Protein AF-A0A6V7I293-F1 (afdb_monomer_lite)

pLDDT: mean 83.08, std 18.39, range [43.62, 98.44]

Secondary structure (DSSP, 8-state):
-PPPPP----------PPPHHHHHHHTTS-TTEEEEE-TTPPTT-SEEEEEEEE--TTS-----EEEEEETTTTSSPPEEEE---TT--HHHHHHHHHHHHHHTTS-SS--HHHHHHHHHHHHHHHHS-----------------

Organism: NCBI:txid1563983

Foldseek 3Di:
DDDDDDPDPPPPQPPPDDDPVQVVVQVPADPQKDKDFDPPDDRPDQWTKIWIAGNDPVFDGDHTWIWTHGNPPQVAEIDIDDPPDPPCDPLNVQLVVQLVVVVVVDPRGDYPRVSVVSSVVSRVVSPDDPPPPDPPPPPPDDDDD

Radius of gyration: 23.58 Å; chains: 1; bounding box: 32×40×114 Å

InterPro domains:
  IPR048386 ARC105/Med15 mediator subunit, C-terminal domain [PF21539] (18-125)

Structure (mmCIF, N/CA/C/O backbone):
data_AF-A0A6V7I293-F1
#
_entry.id   AF-A0A6V7I293-F1
#
loop_
_atom_site.group_PDB
_atom_site.id
_atom_site.type_symbol
_atom_site.label_atom_id
_atom_site.label_alt_id
_atom_site.label_comp_id
_atom_site.label_asym_id
_atom_site.label_entity_id
_atom_site.label_seq_id
_atom_site.pdbx_PDB_ins_code
_atom_site.Cartn_x
_atom_site.Cartn_y
_atom_site.Cartn_z
_atom_site.occupancy
_atom_site.B_iso_or_equiv
_atom_site.auth_seq_id
_atom_site.auth_comp_id
_atom_site.auth_asym_id
_atom_site.auth_atom_id
_atom_site.pdbx_PDB_model_num
ATOM 1 N N . GLY A 1 1 ? 18.565 -19.089 56.607 1.00 49.72 1 GLY A N 1
ATOM 2 C CA . GLY A 1 1 ? 17.472 -19.266 55.631 1.00 49.72 1 GLY A CA 1
ATOM 3 C C . GLY A 1 1 ? 17.523 -18.128 54.637 1.00 49.72 1 GLY A C 1
ATOM 4 O O . GLY A 1 1 ? 17.709 -16.999 55.066 1.00 49.72 1 GLY A O 1
ATOM 5 N N . MET A 1 2 ? 17.447 -18.419 53.338 1.00 44.50 2 MET A N 1
ATOM 6 C CA . MET A 1 2 ? 17.427 -17.399 52.279 1.00 44.50 2 MET A CA 1
ATOM 7 C C . MET A 1 2 ? 16.035 -16.745 52.188 1.00 44.50 2 MET A C 1
ATOM 9 O O . MET A 1 2 ? 15.042 -17.445 52.401 1.00 44.50 2 MET A O 1
ATOM 13 N N . PRO A 1 3 ? 15.935 -15.435 51.893 1.00 58.59 3 PRO A N 1
ATOM 14 C CA . PRO A 1 3 ? 14.650 -14.751 51.794 1.00 58.59 3 PRO A CA 1
ATOM 15 C C . PRO A 1 3 ? 13.876 -15.189 50.534 1.00 58.59 3 PRO A C 1
ATOM 17 O O . PRO A 1 3 ? 14.492 -15.570 49.535 1.00 58.59 3 PRO A O 1
ATOM 20 N N . PRO A 1 4 ? 12.531 -15.144 50.561 1.00 59.66 4 PRO A N 1
ATOM 21 C CA . PRO A 1 4 ? 11.705 -15.584 49.445 1.00 59.66 4 PRO A CA 1
ATOM 22 C C . PRO A 1 4 ? 11.819 -14.617 48.254 1.00 59.66 4 PRO A C 1
ATOM 24 O O . PRO A 1 4 ? 11.949 -13.405 48.449 1.00 59.66 4 PRO A O 1
ATOM 27 N N . PRO A 1 5 ? 11.750 -15.122 47.009 1.00 54.12 5 PRO A N 1
ATOM 28 C CA . PRO A 1 5 ? 11.872 -14.293 45.819 1.00 54.12 5 PRO A CA 1
ATOM 29 C C . PRO A 1 5 ? 10.683 -13.334 45.691 1.00 54.12 5 PRO A C 1
ATOM 31 O O . PRO A 1 5 ? 9.516 -13.727 45.763 1.00 54.12 5 PRO A O 1
ATOM 34 N N . LEU A 1 6 ? 11.002 -12.057 45.477 1.00 59.75 6 LEU A N 1
ATOM 35 C CA . LEU A 1 6 ? 10.044 -10.991 45.209 1.00 59.75 6 LEU A CA 1
ATOM 36 C C . LEU A 1 6 ? 9.196 -11.356 43.983 1.00 59.75 6 LEU A C 1
ATOM 38 O O . LEU A 1 6 ? 9.714 -11.519 42.876 1.00 59.75 6 LEU A O 1
ATOM 42 N N . LYS A 1 7 ? 7.878 -11.466 44.183 1.00 55.31 7 LYS A N 1
ATOM 43 C CA . LYS A 1 7 ? 6.899 -11.608 43.103 1.00 55.31 7 LYS A CA 1
ATOM 44 C C . LYS A 1 7 ? 6.995 -10.371 42.210 1.00 55.31 7 LYS A C 1
ATOM 46 O O . LYS A 1 7 ? 6.466 -9.314 42.550 1.00 55.31 7 LYS A O 1
ATOM 51 N N . LYS A 1 8 ? 7.677 -10.499 41.070 1.00 55.69 8 LYS A N 1
ATOM 52 C CA . LYS A 1 8 ? 7.624 -9.508 39.993 1.00 55.69 8 LYS A CA 1
ATOM 53 C C . LYS A 1 8 ? 6.158 -9.396 39.571 1.00 55.69 8 LYS A C 1
ATOM 55 O O . LYS A 1 8 ? 5.599 -10.357 39.045 1.00 55.69 8 LYS A O 1
ATOM 60 N N . ARG A 1 9 ? 5.517 -8.258 39.862 1.00 50.97 9 ARG A N 1
ATOM 61 C CA . ARG A 1 9 ? 4.219 -7.906 39.274 1.00 50.97 9 ARG A CA 1
ATOM 62 C C . ARG A 1 9 ? 4.383 -8.024 37.760 1.00 50.97 9 ARG A C 1
ATOM 64 O O . ARG A 1 9 ? 5.241 -7.346 37.199 1.00 50.97 9 ARG A O 1
ATOM 71 N N . ARG A 1 10 ? 3.604 -8.905 37.125 1.00 48.09 10 ARG A N 1
ATOM 72 C CA . ARG A 1 10 ? 3.392 -8.857 35.676 1.00 48.09 10 ARG A CA 1
ATOM 73 C C . ARG A 1 10 ? 2.810 -7.477 35.393 1.00 48.09 10 ARG A C 1
ATOM 75 O O . ARG A 1 10 ? 1.678 -7.203 35.767 1.00 48.09 10 ARG A O 1
ATOM 82 N N . ILE A 1 11 ? 3.633 -6.602 34.835 1.00 47.66 11 ILE A N 1
ATOM 83 C CA . ILE A 1 11 ? 3.153 -5.446 34.097 1.00 47.66 11 ILE A CA 1
ATOM 84 C C . ILE A 1 11 ? 2.443 -6.059 32.894 1.00 47.66 11 ILE A C 1
ATOM 86 O O . ILE A 1 11 ? 3.084 -6.747 32.102 1.00 47.66 11 ILE A O 1
ATOM 90 N N . GLU A 1 12 ? 1.116 -5.938 32.842 1.00 47.16 12 GLU A N 1
ATOM 91 C CA . GLU A 1 12 ? 0.375 -6.143 31.600 1.00 47.16 12 GLU A CA 1
ATOM 92 C C . GLU A 1 12 ? 0.970 -5.164 30.590 1.00 47.16 12 GLU A C 1
ATOM 94 O O . GLU A 1 12 ? 0.795 -3.950 30.707 1.00 47.16 12 GLU A O 1
ATOM 99 N N . GLU A 1 13 ? 1.764 -5.685 29.654 1.00 50.44 13 GLU A N 1
ATOM 100 C CA . GLU A 1 13 ? 2.043 -4.964 28.422 1.00 50.44 13 GLU A CA 1
ATOM 101 C C . GLU A 1 13 ? 0.680 -4.641 27.810 1.00 50.44 13 GLU A C 1
ATOM 103 O O . GLU A 1 13 ? -0.112 -5.570 27.627 1.00 50.44 13 GLU A O 1
ATOM 108 N N . PRO A 1 14 ? 0.365 -3.363 27.529 1.00 45.44 14 PRO A N 1
ATOM 109 C CA . PRO A 1 14 ? -0.817 -3.050 26.756 1.00 45.44 14 PRO A CA 1
ATOM 110 C C . PRO A 1 14 ? -0.635 -3.751 25.417 1.00 45.44 14 PRO A C 1
ATOM 112 O O . PRO A 1 14 ? 0.213 -3.370 24.608 1.00 45.44 14 PRO A O 1
ATOM 115 N N . THR A 1 15 ? -1.381 -4.832 25.217 1.00 51.19 15 THR A N 1
ATOM 116 C CA . THR A 1 15 ? -1.528 -5.455 23.917 1.00 51.19 15 THR A CA 1
ATOM 117 C C . THR A 1 15 ? -2.035 -4.349 23.008 1.00 51.19 15 THR A C 1
ATOM 119 O O . THR A 1 15 ? -3.116 -3.806 23.220 1.00 51.19 15 THR A O 1
ATOM 122 N N . SER A 1 16 ? -1.208 -3.921 22.056 1.00 56.56 16 SER A N 1
ATOM 123 C CA . SER A 1 16 ? -1.625 -3.002 21.000 1.00 56.56 16 SER A CA 1
ATOM 124 C C . SER A 1 16 ? -2.667 -3.726 20.146 1.00 56.56 16 SER A C 1
ATOM 126 O O . SER A 1 16 ? -2.338 -4.296 19.107 1.00 56.56 16 SER A O 1
ATOM 128 N N . GLU A 1 17 ? -3.901 -3.804 20.639 1.00 71.94 17 GLU A N 1
ATOM 129 C CA . GLU A 1 17 ? -4.997 -4.490 19.973 1.00 71.94 17 GLU A CA 1
ATOM 130 C C . GLU A 1 17 ? -5.324 -3.752 18.676 1.00 71.94 17 GLU A C 1
ATOM 132 O O . GLU A 1 17 ? -5.483 -2.529 18.637 1.00 71.94 17 GLU A O 1
ATOM 137 N N . ILE A 1 18 ? -5.358 -4.510 17.583 1.00 83.62 18 ILE A N 1
ATOM 138 C CA . ILE A 1 18 ? -5.706 -3.995 16.262 1.00 83.62 18 ILE A CA 1
ATOM 139 C C . ILE A 1 18 ? -7.212 -3.674 16.275 1.00 83.62 18 ILE A C 1
ATOM 141 O O . ILE A 1 18 ? -7.991 -4.563 16.605 1.00 83.62 18 ILE A O 1
ATOM 145 N N . PRO A 1 19 ? -7.652 -2.460 15.885 1.00 87.56 19 PRO A N 1
ATOM 146 C CA . PRO A 1 19 ? -9.071 -2.119 15.822 1.00 87.56 19 PRO A CA 1
ATOM 147 C C . PRO A 1 19 ? -9.862 -3.053 14.896 1.00 87.56 19 PRO A C 1
ATOM 149 O O . PRO A 1 19 ? -9.398 -3.350 13.793 1.00 87.56 19 PRO A O 1
ATOM 152 N N . ASP A 1 20 ? -11.093 -3.414 15.277 1.00 92.25 20 ASP A N 1
ATOM 153 C CA . ASP A 1 20 ? -11.961 -4.347 14.530 1.00 92.25 20 ASP A CA 1
ATOM 154 C C . ASP A 1 20 ? -12.113 -3.989 13.046 1.00 92.25 20 ASP A C 1
ATOM 156 O O . ASP A 1 20 ? -12.098 -4.855 12.171 1.00 92.25 20 ASP A O 1
ATOM 160 N N . VAL A 1 21 ? -12.235 -2.692 12.742 1.00 94.94 21 VAL A N 1
ATOM 161 C CA . VAL A 1 21 ? -12.348 -2.199 11.361 1.00 94.94 21 VAL A CA 1
ATOM 162 C C . VAL A 1 21 ? -11.099 -2.560 10.556 1.00 94.94 21 VAL A C 1
ATOM 164 O O . VAL A 1 21 ? -11.210 -3.080 9.447 1.00 94.94 21 VAL A O 1
ATOM 167 N N . LEU A 1 22 ? -9.913 -2.322 11.123 1.00 95.19 22 LEU A N 1
ATOM 168 C CA . LEU A 1 22 ? -8.640 -2.631 10.478 1.00 95.19 22 LEU A CA 1
ATOM 169 C C . LEU A 1 22 ? -8.444 -4.146 10.356 1.00 95.19 22 LEU A C 1
ATOM 171 O O . LEU A 1 22 ? -8.045 -4.628 9.297 1.00 95.19 22 LEU A O 1
ATOM 175 N N . GLN A 1 23 ? -8.785 -4.904 11.397 1.00 94.69 23 GLN A N 1
ATOM 176 C CA . GLN A 1 23 ? -8.739 -6.363 11.359 1.00 94.69 23 GLN A CA 1
ATOM 177 C C . GLN A 1 23 ? -9.653 -6.923 10.259 1.00 94.69 23 GLN A C 1
ATOM 179 O O . GLN A 1 23 ? -9.230 -7.778 9.481 1.00 94.69 23 GLN A O 1
ATOM 184 N N . GLY A 1 24 ? -10.880 -6.408 10.145 1.00 96.31 24 GLY A N 1
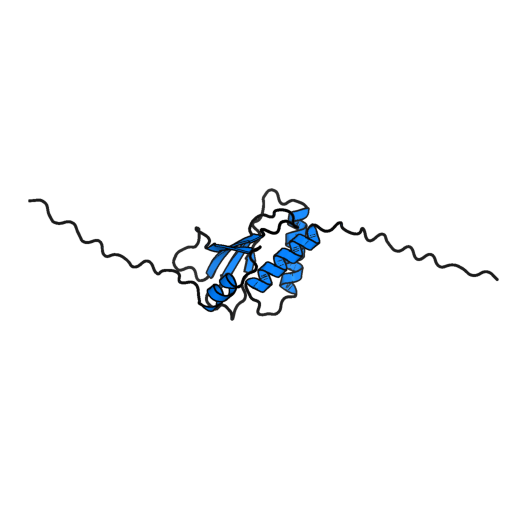ATOM 185 C CA . GLY A 1 24 ? -11.835 -6.808 9.116 1.00 96.31 24 GLY A CA 1
ATOM 186 C C . GLY A 1 24 ? -11.411 -6.410 7.702 1.00 96.31 24 GLY A C 1
ATOM 187 O O . GLY A 1 24 ? -11.748 -7.104 6.745 1.00 96.31 24 GLY A O 1
ATOM 188 N N . GLU A 1 25 ? -10.683 -5.307 7.529 1.00 97.69 25 GLU A N 1
ATOM 189 C CA . GLU A 1 25 ? -10.058 -4.976 6.244 1.00 97.69 25 GLU A CA 1
ATOM 190 C C . GLU A 1 25 ? -8.929 -5.938 5.894 1.00 97.69 25 GLU A C 1
ATOM 192 O O . GLU A 1 25 ? -8.950 -6.497 4.803 1.00 97.69 25 GLU A O 1
ATOM 197 N N . ILE A 1 26 ? -7.999 -6.191 6.822 1.00 96.25 26 ILE A N 1
ATOM 198 C CA . ILE A 1 26 ? -6.880 -7.121 6.610 1.00 96.25 26 ILE A CA 1
ATOM 199 C C . ILE A 1 26 ? -7.400 -8.522 6.271 1.00 96.25 26 ILE A C 1
ATOM 201 O O . ILE A 1 26 ? -6.916 -9.146 5.332 1.00 96.25 26 ILE A O 1
ATOM 205 N N . ALA A 1 27 ? -8.429 -8.993 6.979 1.00 95.94 27 ALA A N 1
ATOM 206 C CA . ALA A 1 27 ? -9.036 -10.304 6.753 1.00 95.94 27 ALA A CA 1
ATOM 207 C C . ALA A 1 27 ? -9.715 -10.452 5.378 1.00 95.94 27 ALA A C 1
ATOM 209 O O . ALA A 1 27 ? -9.939 -11.575 4.930 1.00 95.94 27 ALA A O 1
ATOM 210 N N . ARG A 1 28 ? -10.067 -9.340 4.719 1.00 97.38 28 ARG A N 1
ATOM 211 C CA . ARG A 1 28 ? -10.717 -9.318 3.398 1.00 97.38 28 ARG A CA 1
ATOM 212 C C . ARG A 1 28 ? -9.773 -8.925 2.265 1.00 97.38 28 ARG A C 1
ATOM 214 O O . ARG A 1 28 ? -10.224 -8.859 1.123 1.00 97.38 28 ARG A O 1
ATOM 221 N N . LEU A 1 29 ? -8.501 -8.647 2.561 1.00 97.75 29 LEU A N 1
ATOM 222 C CA . LEU A 1 29 ? -7.512 -8.375 1.526 1.00 97.75 29 LEU A CA 1
ATOM 223 C C . LEU A 1 29 ? -7.404 -9.566 0.575 1.00 97.75 29 LEU A C 1
ATOM 225 O O . LEU A 1 29 ? -7.482 -10.726 0.984 1.00 97.75 29 LEU A O 1
ATOM 229 N N . ASP A 1 30 ? -7.184 -9.264 -0.702 1.00 96.94 30 ASP A N 1
ATOM 230 C CA . ASP A 1 30 ? -6.829 -10.290 -1.672 1.00 96.94 30 ASP A CA 1
ATOM 231 C C . ASP A 1 30 ? -5.554 -11.019 -1.216 1.00 96.94 30 ASP A C 1
ATOM 233 O O . ASP A 1 30 ? -4.619 -10.405 -0.700 1.00 96.94 30 ASP A O 1
ATOM 237 N N . GLN A 1 31 ? -5.507 -12.332 -1.435 1.00 96.38 31 GLN A N 1
ATOM 238 C CA . GLN A 1 31 ? -4.404 -13.211 -1.037 1.00 96.38 31 GLN A CA 1
ATOM 239 C C . GLN A 1 31 ? -3.027 -12.795 -1.579 1.00 96.38 31 GLN A C 1
ATOM 241 O O . GLN A 1 31 ? -2.012 -13.225 -1.017 1.00 96.38 31 GLN A O 1
ATOM 246 N N . ARG A 1 32 ? -2.985 -11.981 -2.645 1.00 97.44 32 ARG A N 1
ATOM 247 C CA . ARG A 1 32 ? -1.758 -11.369 -3.180 1.00 97.44 32 ARG A CA 1
ATOM 248 C C . ARG A 1 32 ? -1.116 -10.380 -2.212 1.00 97.44 32 ARG A C 1
ATOM 250 O O . ARG A 1 32 ? 0.077 -10.125 -2.307 1.00 97.44 32 ARG A O 1
ATOM 257 N N . PHE A 1 33 ? -1.874 -9.817 -1.278 1.00 98.00 33 PHE A N 1
ATOM 258 C CA . PHE A 1 33 ? -1.330 -8.950 -0.244 1.00 98.00 33 PHE A CA 1
ATOM 259 C C . PHE A 1 33 ? -1.008 -9.772 0.999 1.00 98.00 33 PHE A C 1
ATOM 261 O O . PHE A 1 33 ? -1.887 -10.387 1.604 1.00 98.00 33 PHE A O 1
ATOM 268 N N . LYS A 1 34 ? 0.261 -9.768 1.409 1.00 97.19 34 LYS A N 1
ATOM 269 C CA . LYS A 1 34 ? 0.655 -10.251 2.740 1.00 97.19 34 LYS A CA 1
ATOM 270 C C . LYS A 1 34 ? 0.840 -9.046 3.641 1.00 97.19 34 LYS A C 1
ATOM 272 O O . LYS A 1 34 ? 1.394 -8.040 3.204 1.00 97.19 34 LYS A O 1
ATOM 277 N N . VAL A 1 35 ? 0.385 -9.142 4.883 1.00 96.12 35 VAL A N 1
ATOM 278 C CA . VAL A 1 35 ? 0.455 -8.046 5.852 1.00 96.12 35 VAL A CA 1
ATOM 279 C C . VAL A 1 35 ? 0.947 -8.595 7.180 1.00 96.12 35 VAL A C 1
ATOM 281 O O . VAL A 1 35 ? 0.466 -9.629 7.642 1.00 96.12 35 VAL A O 1
ATOM 284 N N . SER A 1 36 ? 1.887 -7.894 7.802 1.00 94.69 36 SER A N 1
ATOM 285 C CA . SER A 1 36 ? 2.304 -8.133 9.181 1.00 94.69 36 SER A CA 1
ATOM 286 C C . SER A 1 36 ? 2.340 -6.817 9.946 1.00 94.69 36 SER A C 1
ATOM 288 O O . SER A 1 36 ? 2.450 -5.746 9.352 1.00 94.69 36 SER A O 1
ATOM 290 N N . LEU A 1 37 ? 2.301 -6.894 11.273 1.00 92.56 37 LEU A N 1
ATOM 291 C CA . LEU A 1 37 ? 2.718 -5.770 12.107 1.00 92.56 37 LEU A CA 1
ATOM 292 C C . LEU A 1 37 ? 4.221 -5.535 11.927 1.00 92.56 37 LEU A C 1
ATOM 294 O O . LEU A 1 37 ? 4.977 -6.487 11.708 1.00 92.56 37 LEU A O 1
ATOM 298 N N . ASP A 1 38 ? 4.643 -4.278 12.012 1.00 90.38 38 ASP A N 1
ATOM 299 C CA . ASP A 1 38 ? 6.058 -3.923 12.058 1.00 90.38 38 ASP A CA 1
ATOM 300 C C . ASP A 1 38 ? 6.641 -4.295 13.436 1.00 90.38 38 ASP A C 1
ATOM 302 O O . ASP A 1 38 ? 6.184 -3.760 14.452 1.00 90.38 38 ASP A O 1
ATOM 306 N N . PRO A 1 39 ? 7.655 -5.178 13.513 1.00 84.56 39 PRO A N 1
ATOM 307 C CA . PRO A 1 39 ? 8.313 -5.516 14.775 1.00 84.56 39 PRO A CA 1
ATOM 308 C C . PRO A 1 39 ? 8.981 -4.317 15.460 1.00 84.56 39 PRO A C 1
ATOM 310 O O . PRO A 1 39 ? 9.192 -4.350 16.670 1.00 84.56 39 PRO A O 1
ATOM 313 N N . ALA A 1 40 ? 9.321 -3.264 14.709 1.00 84.06 40 ALA A N 1
ATOM 314 C CA . ALA A 1 40 ? 9.898 -2.034 15.245 1.00 84.06 40 ALA A CA 1
ATOM 315 C C . ALA A 1 40 ? 8.845 -1.080 15.842 1.00 84.06 40 ALA A C 1
ATOM 317 O O . ALA A 1 40 ? 9.196 0.003 16.322 1.00 84.06 40 ALA A O 1
ATOM 318 N N . GLN A 1 41 ? 7.560 -1.455 15.823 1.00 81.00 41 GLN A N 1
ATOM 319 C CA . GLN A 1 41 ? 6.492 -0.659 16.413 1.00 81.00 41 GLN A CA 1
ATOM 320 C C . GLN A 1 41 ? 6.736 -0.442 17.911 1.00 81.00 41 GLN A C 1
ATOM 322 O O . GLN A 1 41 ? 6.790 -1.380 18.703 1.00 81.00 41 GLN A O 1
ATOM 327 N N . GLN A 1 42 ? 6.829 0.825 18.314 1.00 75.75 42 GLN A N 1
ATOM 328 C CA . GLN A 1 42 ? 7.031 1.184 19.714 1.00 75.75 42 GLN A CA 1
ATOM 329 C C . GLN A 1 42 ? 5.726 1.034 20.503 1.00 75.75 42 GLN A C 1
ATOM 331 O O . GLN A 1 42 ? 4.667 1.491 20.056 1.00 75.75 42 GLN A O 1
ATOM 336 N N . ALA A 1 43 ? 5.806 0.450 21.700 1.00 70.06 43 ALA A N 1
ATOM 337 C CA . ALA A 1 43 ? 4.686 0.395 22.634 1.00 70.06 43 ALA A CA 1
ATOM 338 C C . ALA A 1 43 ? 4.174 1.816 22.945 1.00 70.06 43 ALA A C 1
ATOM 340 O O . ALA A 1 43 ? 4.959 2.721 23.225 1.00 70.06 43 ALA A O 1
ATOM 341 N N . GLY A 1 44 ? 2.857 2.023 22.861 1.00 70.62 44 GLY A N 1
ATOM 342 C CA . GLY A 1 44 ? 2.233 3.341 23.043 1.00 70.62 44 GLY A CA 1
ATOM 343 C C . GLY A 1 44 ? 2.249 4.256 21.809 1.00 70.62 44 GLY A C 1
ATOM 344 O O . GLY A 1 44 ? 1.856 5.420 21.911 1.00 70.62 44 GLY A O 1
ATOM 345 N N . SER A 1 45 ? 2.672 3.760 20.641 1.00 78.81 45 SER A N 1
ATOM 346 C CA . SER A 1 45 ? 2.556 4.506 19.382 1.00 78.81 45 SER A CA 1
ATOM 347 C C . SER A 1 45 ? 1.099 4.844 19.064 1.00 78.81 45 SER A C 1
ATOM 349 O O . SER A 1 45 ? 0.212 4.003 19.167 1.00 78.81 45 SER A O 1
ATOM 351 N N . LYS A 1 46 ? 0.854 6.073 18.593 1.00 85.06 46 LYS A N 1
ATOM 352 C CA . LYS A 1 46 ? -0.476 6.519 18.127 1.00 85.06 46 LYS A CA 1
ATOM 353 C C . LYS A 1 46 ? -0.860 5.971 16.750 1.00 85.06 46 LYS A C 1
ATOM 355 O O . LYS A 1 46 ? -1.919 6.308 16.234 1.00 85.06 46 LYS A O 1
ATOM 360 N N . CYS A 1 47 ? 0.009 5.187 16.127 1.00 90.69 47 CYS A N 1
ATOM 361 C CA . CYS A 1 47 ? -0.234 4.603 14.822 1.00 90.69 47 CYS A CA 1
ATOM 362 C C . CYS A 1 47 ? 0.154 3.132 14.857 1.00 90.69 47 CYS A C 1
ATOM 364 O O . CYS A 1 47 ? 1.183 2.785 15.439 1.00 90.69 47 CYS A O 1
ATOM 366 N N . ILE A 1 48 ? -0.623 2.310 14.166 1.00 92.56 48 ILE A N 1
ATOM 367 C CA . ILE A 1 48 ? -0.274 0.927 13.876 1.00 92.56 48 ILE A CA 1
ATOM 368 C C . ILE A 1 48 ? 0.604 0.923 12.629 1.00 92.56 48 ILE A C 1
ATOM 370 O O . ILE A 1 48 ? 0.219 1.470 11.594 1.00 92.56 48 ILE A O 1
ATOM 374 N N . GLN A 1 49 ? 1.792 0.341 12.733 1.00 94.12 49 GLN A N 1
ATOM 375 C CA . GLN A 1 49 ? 2.699 0.153 11.609 1.00 94.12 49 GLN A CA 1
ATOM 376 C C . GLN A 1 49 ? 2.514 -1.249 11.039 1.00 94.12 49 GLN A C 1
ATOM 378 O O . GLN A 1 49 ? 2.607 -2.249 11.752 1.00 94.12 49 GLN A O 1
ATOM 383 N N . LEU A 1 50 ? 2.256 -1.304 9.740 1.00 95.12 50 LEU A N 1
ATOM 384 C CA . LEU A 1 50 ? 2.139 -2.529 8.970 1.00 95.12 50 LEU A CA 1
ATOM 385 C C . LEU A 1 50 ? 3.281 -2.606 7.964 1.00 95.12 50 LEU A C 1
ATOM 387 O O . LEU A 1 50 ? 3.652 -1.603 7.353 1.00 95.12 50 LEU A O 1
ATOM 391 N N . ILE A 1 51 ? 3.785 -3.813 7.751 1.00 95.94 51 ILE A N 1
ATOM 392 C CA . ILE A 1 51 ? 4.638 -4.145 6.617 1.00 95.94 51 ILE A CA 1
ATOM 393 C C . ILE A 1 51 ? 3.775 -4.939 5.640 1.00 95.94 51 ILE A C 1
ATOM 395 O O . ILE A 1 51 ? 3.155 -5.936 6.017 1.00 95.94 51 ILE A O 1
ATOM 399 N N . CYS A 1 52 ? 3.700 -4.469 4.397 1.00 97.19 52 CYS A N 1
ATOM 400 C CA . CYS A 1 52 ? 2.848 -5.047 3.365 1.00 97.19 52 CYS A CA 1
ATOM 401 C C . CYS A 1 52 ? 3.687 -5.519 2.175 1.00 97.19 52 CYS A C 1
ATOM 403 O O . CYS A 1 52 ? 4.503 -4.763 1.642 1.00 97.19 52 CYS A O 1
ATOM 405 N N . TRP A 1 53 ? 3.443 -6.745 1.719 1.00 97.19 53 TRP A N 1
ATOM 406 C CA . TRP A 1 53 ? 4.068 -7.343 0.538 1.00 97.19 53 TRP A CA 1
ATOM 407 C C . TRP A 1 53 ? 3.039 -7.557 -0.568 1.00 97.19 53 TRP A C 1
ATOM 409 O O . TRP A 1 53 ? 1.862 -7.792 -0.292 1.00 97.19 53 TRP A O 1
ATOM 419 N N . LEU A 1 54 ? 3.514 -7.520 -1.813 1.00 97.31 54 LEU A N 1
ATOM 420 C CA . LEU A 1 54 ? 2.748 -7.855 -3.008 1.00 97.31 54 LEU A CA 1
ATOM 421 C C . LEU A 1 54 ? 3.322 -9.133 -3.619 1.00 97.31 54 LEU A C 1
ATOM 423 O O . LEU A 1 54 ? 4.401 -9.124 -4.206 1.00 97.31 54 LEU A O 1
ATOM 427 N N . ASP A 1 55 ? 2.578 -10.214 -3.455 1.00 96.31 55 ASP A N 1
ATOM 428 C CA . ASP A 1 55 ? 2.852 -11.557 -3.947 1.00 96.31 55 ASP A CA 1
ATOM 429 C C . ASP A 1 55 ? 1.892 -11.872 -5.108 1.00 96.31 55 ASP A C 1
ATOM 431 O O . ASP A 1 55 ? 0.930 -12.630 -4.980 1.00 96.31 55 ASP A O 1
ATOM 435 N N . ASP A 1 56 ? 2.106 -11.199 -6.243 1.00 95.69 56 ASP A N 1
ATOM 436 C CA . ASP A 1 56 ? 1.374 -11.440 -7.491 1.00 95.69 56 ASP A CA 1
ATOM 437 C C . ASP A 1 56 ? 2.335 -11.991 -8.546 1.00 95.69 56 ASP A C 1
ATOM 439 O O . ASP A 1 56 ? 3.223 -11.295 -9.035 1.00 95.69 56 ASP A O 1
ATOM 443 N N . ARG A 1 57 ? 2.115 -13.248 -8.940 1.00 94.12 57 ARG A N 1
ATOM 444 C CA . ARG A 1 57 ? 2.922 -13.977 -9.934 1.00 94.12 57 ARG A CA 1
ATOM 445 C C . ARG A 1 57 ? 3.003 -13.311 -11.313 1.00 94.12 57 ARG A C 1
ATOM 447 O O . ARG A 1 57 ? 3.845 -13.702 -12.117 1.00 94.12 57 ARG A O 1
ATOM 454 N N . HIS A 1 58 ? 2.102 -12.379 -11.625 1.00 94.44 58 HIS A N 1
ATOM 455 C CA . HIS A 1 58 ? 2.078 -11.663 -12.904 1.00 94.44 58 HIS A CA 1
ATOM 456 C C . HIS A 1 58 ? 2.781 -10.304 -12.838 1.00 94.44 58 HIS A C 1
ATOM 458 O O . HIS A 1 58 ? 2.834 -9.597 -13.846 1.00 94.44 58 HIS A O 1
ATOM 464 N N . LEU A 1 59 ? 3.287 -9.918 -11.667 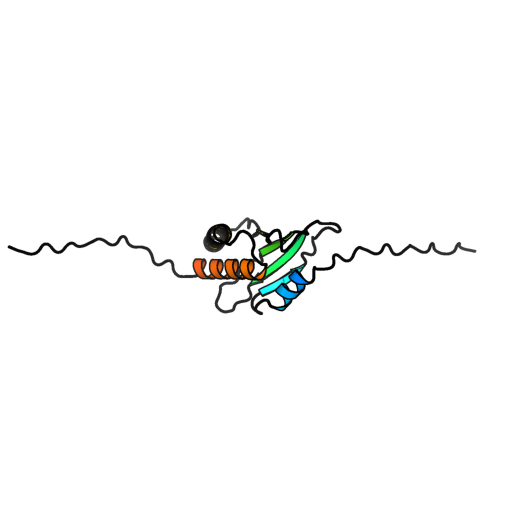1.00 95.19 59 LEU A N 1
ATOM 465 C CA . LEU A 1 59 ? 4.001 -8.670 -11.445 1.00 95.19 59 LEU A CA 1
ATOM 466 C C . LEU A 1 59 ? 5.452 -8.957 -11.045 1.00 95.19 59 LEU A C 1
ATOM 468 O O . LEU A 1 59 ? 5.754 -10.012 -10.488 1.00 95.19 59 LEU A O 1
ATOM 472 N N . PRO A 1 60 ? 6.386 -8.036 -11.332 1.00 92.94 60 PRO A N 1
ATOM 473 C CA . PRO A 1 60 ? 7.739 -8.163 -10.820 1.00 92.94 60 PRO A CA 1
ATOM 474 C C . PRO A 1 60 ? 7.744 -8.037 -9.296 1.00 92.94 60 PRO A C 1
ATOM 476 O O . PRO A 1 60 ? 6.992 -7.246 -8.722 1.00 92.94 60 PRO A O 1
ATOM 479 N N . CYS A 1 61 ? 8.660 -8.758 -8.653 1.00 91.75 61 CYS A N 1
ATOM 480 C CA . CYS A 1 61 ? 8.884 -8.621 -7.222 1.00 91.75 61 CYS A CA 1
ATOM 481 C C . CYS A 1 61 ? 9.290 -7.182 -6.885 1.00 91.75 61 CYS A C 1
ATOM 483 O O . CYS A 1 61 ? 10.212 -6.617 -7.481 1.00 91.75 61 CYS A O 1
ATOM 485 N N . VAL A 1 62 ? 8.616 -6.611 -5.894 1.00 92.94 62 VAL A N 1
ATOM 486 C CA . VAL A 1 62 ? 8.911 -5.289 -5.345 1.00 92.94 62 VAL A CA 1
ATOM 487 C C . VAL A 1 62 ? 9.211 -5.401 -3.853 1.00 92.94 62 VAL A C 1
ATOM 489 O O . VAL A 1 62 ? 8.683 -6.296 -3.190 1.00 92.94 62 VAL A O 1
ATOM 492 N N . PRO A 1 63 ? 10.042 -4.502 -3.302 1.00 93.56 63 PRO A N 1
ATOM 493 C CA . PRO A 1 63 ? 10.225 -4.407 -1.863 1.00 93.56 63 PRO A CA 1
ATOM 494 C C . PRO A 1 63 ? 8.891 -4.163 -1.141 1.00 93.56 63 PRO A C 1
ATOM 496 O O . PRO A 1 63 ? 8.003 -3.519 -1.714 1.00 93.56 63 PRO A O 1
ATOM 499 N N . PRO A 1 64 ? 8.750 -4.629 0.113 1.00 95.00 64 PRO A N 1
ATOM 500 C CA . PRO A 1 64 ? 7.576 -4.325 0.913 1.00 95.00 64 PRO A CA 1
ATOM 501 C C . PRO A 1 64 ? 7.431 -2.822 1.152 1.00 95.00 64 PRO A C 1
ATOM 503 O O . PRO A 1 64 ? 8.407 -2.064 1.147 1.00 95.00 64 PRO A O 1
ATOM 506 N N . VAL A 1 65 ? 6.194 -2.404 1.403 1.00 95.62 65 VAL A N 1
ATOM 507 C CA . VAL A 1 65 ? 5.864 -1.028 1.777 1.00 95.62 65 VAL A CA 1
ATOM 508 C C . VAL A 1 65 ? 5.425 -0.963 3.229 1.00 95.62 65 VAL A C 1
ATOM 510 O O . VAL A 1 65 ? 4.741 -1.859 3.724 1.00 95.62 65 VAL A O 1
ATOM 513 N N . SER A 1 66 ? 5.801 0.118 3.905 1.00 95.50 66 SER A N 1
ATOM 514 C CA . SER A 1 66 ? 5.330 0.403 5.255 1.00 95.50 66 SER A CA 1
ATOM 515 C C . SER A 1 66 ? 4.020 1.176 5.170 1.00 95.50 66 SER A C 1
ATOM 517 O O . SER A 1 66 ? 3.938 2.200 4.485 1.00 95.50 66 SER A O 1
ATOM 519 N N . VAL A 1 67 ? 2.992 0.707 5.868 1.00 96.44 67 VAL A N 1
ATOM 520 C CA . VAL A 1 67 ? 1.701 1.388 5.975 1.00 96.44 67 VAL A CA 1
ATOM 521 C C . VAL A 1 67 ? 1.474 1.806 7.421 1.00 96.44 67 VAL A C 1
ATOM 523 O O . VAL A 1 67 ? 1.409 0.976 8.318 1.00 96.44 67 VAL A O 1
ATOM 526 N N . SER A 1 68 ? 1.326 3.109 7.637 1.00 95.31 68 SER A N 1
ATOM 527 C CA . SER A 1 68 ? 1.016 3.700 8.936 1.00 95.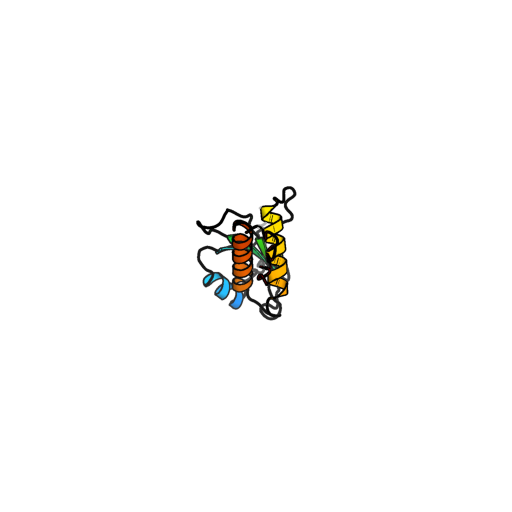31 68 SER A CA 1
ATOM 528 C C . SER A 1 68 ? -0.482 3.968 9.025 1.00 95.31 68 SER A C 1
ATOM 530 O O . SER A 1 68 ? -1.013 4.785 8.265 1.00 95.31 68 SER A O 1
ATOM 532 N N . VAL A 1 69 ? -1.165 3.280 9.937 1.00 95.75 69 VAL A N 1
ATOM 533 C CA . VAL A 1 69 ? -2.597 3.445 10.207 1.00 95.75 69 VAL A CA 1
ATOM 534 C C . VAL A 1 69 ? -2.766 4.277 11.483 1.00 95.75 69 VAL A C 1
ATOM 536 O O . VAL A 1 69 ? -2.269 3.872 12.532 1.00 95.75 69 VAL A O 1
ATOM 539 N N . PRO A 1 70 ? -3.420 5.447 11.432 1.00 94.50 70 PRO A N 1
ATOM 540 C CA . PRO A 1 70 ? -3.541 6.330 12.592 1.00 94.50 70 PRO A CA 1
ATOM 541 C C . PRO A 1 70 ? -4.556 5.802 13.621 1.00 94.50 70 PRO A C 1
ATOM 543 O O . PRO A 1 70 ? -5.467 5.053 13.280 1.00 94.50 70 PRO A O 1
ATOM 546 N N . SER A 1 71 ? -4.435 6.222 14.884 1.00 92.25 71 SER A N 1
ATOM 547 C CA . SER A 1 71 ? -5.314 5.778 15.981 1.00 92.25 71 SER A CA 1
ATOM 548 C C . SER A 1 71 ? -6.791 6.139 15.804 1.00 92.25 71 SER A C 1
ATOM 550 O O . SER A 1 71 ? -7.643 5.524 16.430 1.00 92.25 71 SER A O 1
ATOM 552 N N . ASP A 1 72 ? -7.105 7.156 15.000 1.00 93.38 72 ASP A N 1
ATOM 553 C CA . ASP A 1 72 ? -8.474 7.596 14.702 1.00 93.38 72 ASP A CA 1
ATOM 554 C C . ASP A 1 72 ? -9.021 6.994 13.395 1.00 93.38 72 ASP A C 1
ATOM 556 O O . ASP A 1 72 ? -10.033 7.453 12.862 1.00 93.38 72 ASP A O 1
ATOM 560 N N . TYR A 1 73 ? -8.362 5.974 12.844 1.00 94.69 73 TYR A N 1
ATOM 561 C CA . TYR A 1 73 ? -8.846 5.244 11.677 1.00 94.69 73 TYR A CA 1
ATOM 562 C C . TYR A 1 73 ? -10.270 4.688 11.916 1.00 94.69 73 TYR A C 1
ATOM 564 O O . TYR A 1 73 ? -10.523 4.130 12.985 1.00 94.69 73 TYR A O 1
ATOM 572 N N . PRO A 1 74 ? -11.221 4.813 10.962 1.00 94.62 74 PRO A N 1
ATOM 573 C CA . PRO A 1 74 ? -11.069 5.249 9.568 1.00 94.62 74 PRO A CA 1
ATOM 574 C C . PRO A 1 74 ? -11.314 6.749 9.308 1.00 94.62 74 PRO A C 1
ATOM 576 O O . PRO A 1 74 ? 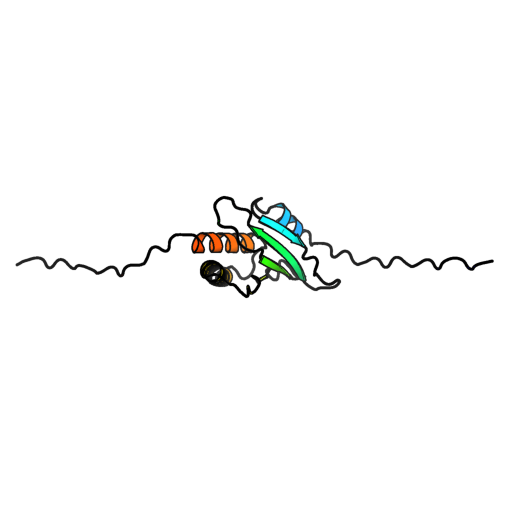-11.542 7.152 8.164 1.00 94.62 74 PRO A O 1
ATOM 579 N N . HIS A 1 75 ? -11.312 7.608 10.334 1.00 94.38 75 HIS A N 1
ATOM 580 C CA . HIS A 1 75 ? -11.521 9.048 10.139 1.00 94.38 75 HIS A CA 1
ATOM 581 C C . HIS A 1 75 ? -10.349 9.709 9.408 1.00 94.38 75 HIS A C 1
ATOM 583 O O . HIS A 1 75 ? -10.592 10.486 8.478 1.00 94.38 75 HIS A O 1
ATOM 589 N N . THR A 1 76 ? -9.119 9.351 9.782 1.00 95.81 76 THR A N 1
ATOM 590 C CA . THR A 1 76 ? -7.892 9.700 9.056 1.00 95.81 76 THR A CA 1
ATOM 591 C C . THR A 1 76 ? -7.409 8.487 8.252 1.00 95.81 76 THR A C 1
ATOM 593 O O . THR A 1 76 ? -7.345 7.390 8.807 1.00 95.81 76 THR A O 1
ATOM 596 N N . PRO A 1 77 ? -7.079 8.636 6.953 1.00 96.81 77 PRO A N 1
ATOM 597 C CA . PRO A 1 77 ? -6.673 7.511 6.113 1.00 96.81 77 PRO A CA 1
ATOM 598 C C . PRO A 1 77 ? -5.261 6.996 6.452 1.00 96.81 77 PRO A C 1
ATOM 600 O O . PRO A 1 77 ? -4.454 7.731 7.037 1.00 96.81 77 PRO A O 1
ATOM 603 N N . PRO A 1 78 ? -4.922 5.760 6.041 1.00 97.38 78 PRO A N 1
ATOM 604 C CA . PRO A 1 78 ? -3.586 5.217 6.207 1.00 97.38 78 PRO A CA 1
ATOM 605 C C . PRO A 1 78 ? -2.593 5.928 5.281 1.00 97.38 78 PRO A C 1
ATOM 607 O O . PRO A 1 78 ? -2.955 6.493 4.246 1.00 97.38 78 PRO A O 1
ATOM 610 N N . ARG A 1 79 ? -1.308 5.881 5.634 1.00 96.00 79 ARG A N 1
ATOM 611 C CA . ARG A 1 79 ? -0.219 6.459 4.834 1.00 96.00 79 ARG A CA 1
ATOM 612 C C . ARG A 1 79 ? 0.745 5.373 4.395 1.00 96.00 79 ARG A C 1
ATOM 614 O O . ARG A 1 79 ? 1.193 4.592 5.225 1.00 96.00 79 ARG A O 1
ATOM 621 N N . CYS A 1 80 ? 1.097 5.359 3.114 1.00 94.94 80 CYS A N 1
ATOM 622 C CA . CYS A 1 80 ? 2.121 4.469 2.577 1.00 94.94 80 CYS A CA 1
ATOM 623 C C . CYS A 1 80 ? 3.474 5.179 2.546 1.00 94.94 80 CYS A C 1
ATOM 625 O O . CYS A 1 80 ? 3.577 6.305 2.056 1.00 94.94 80 CYS A O 1
ATOM 627 N N . VAL A 1 81 ? 4.517 4.488 2.990 1.00 88.75 81 VAL A N 1
ATOM 628 C CA . VAL A 1 81 ? 5.913 4.878 2.815 1.00 88.75 81 VAL A CA 1
ATOM 629 C C . VAL A 1 81 ? 6.621 3.736 2.098 1.00 88.75 81 VAL A C 1
ATOM 631 O O . VAL A 1 81 ? 6.720 2.623 2.607 1.00 88.75 81 VAL A O 1
ATOM 634 N N . MET A 1 82 ? 7.113 4.014 0.894 1.00 85.06 82 MET A N 1
ATOM 635 C CA . MET A 1 82 ? 8.085 3.139 0.248 1.00 85.06 82 MET A CA 1
ATOM 636 C C . MET A 1 82 ? 9.447 3.489 0.836 1.00 85.06 82 MET A C 1
ATOM 638 O O . MET A 1 82 ? 9.829 4.661 0.801 1.00 85.06 82 MET A O 1
ATOM 642 N N . ALA A 1 83 ? 10.153 2.510 1.406 1.00 72.81 83 ALA A N 1
ATOM 643 C CA . ALA A 1 83 ? 11.462 2.760 2.003 1.00 72.81 83 ALA A CA 1
ATOM 644 C C . ALA A 1 83 ? 12.373 3.471 0.976 1.00 72.81 83 ALA A C 1
ATOM 646 O O . ALA A 1 83 ? 12.404 3.050 -0.188 1.00 72.81 83 ALA A O 1
ATOM 647 N N . PRO A 1 84 ? 13.096 4.541 1.354 1.00 63.72 84 PRO A N 1
ATOM 648 C CA . PRO A 1 84 ? 14.112 5.126 0.492 1.00 63.72 84 PRO A CA 1
ATOM 649 C C . PRO A 1 84 ? 15.182 4.062 0.259 1.00 63.72 84 PRO A C 1
ATOM 651 O O . PRO A 1 84 ? 15.938 3.724 1.163 1.00 63.72 84 PRO A O 1
ATOM 654 N N . HIS A 1 85 ? 15.203 3.469 -0.929 1.00 60.09 85 HIS A N 1
ATOM 655 C CA . HIS A 1 85 ? 16.255 2.523 -1.265 1.00 60.09 85 HIS A CA 1
ATOM 656 C C . HIS A 1 85 ? 17.459 3.340 -1.724 1.00 60.09 85 HIS A C 1
ATOM 658 O O . HIS A 1 85 ? 17.359 4.082 -2.702 1.00 60.09 85 HIS A O 1
ATOM 664 N N . GLU A 1 86 ? 18.603 3.165 -1.061 1.00 57.75 86 GLU A N 1
ATOM 665 C CA . GLU A 1 86 ? 19.897 3.715 -1.499 1.00 57.75 86 GLU A CA 1
ATOM 666 C C . GLU A 1 86 ? 20.249 3.277 -2.940 1.00 57.75 86 GLU A C 1
ATOM 668 O O . GLU A 1 86 ? 21.030 3.929 -3.624 1.00 57.75 86 GLU A O 1
ATOM 673 N N . TYR A 1 87 ? 19.575 2.231 -3.439 1.00 59.88 87 TYR A N 1
ATOM 674 C CA . TYR A 1 87 ? 19.640 1.705 -4.803 1.00 59.88 87 TYR A CA 1
ATOM 675 C C . TYR A 1 87 ? 18.272 1.730 -5.507 1.00 59.88 87 TYR A C 1
ATOM 677 O O . TYR A 1 87 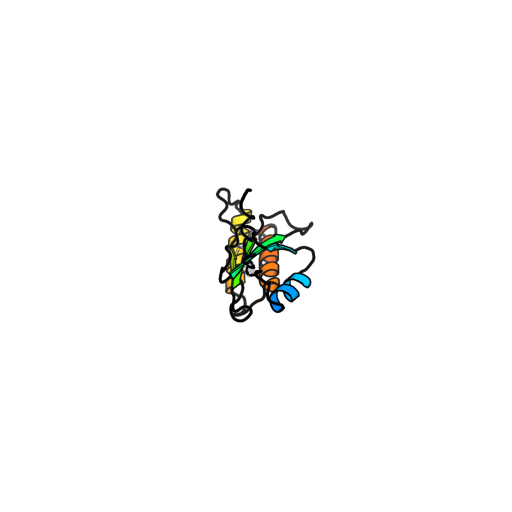? 17.840 0.737 -6.097 1.00 59.88 87 TYR A O 1
ATOM 685 N N . ALA A 1 88 ? 17.535 2.842 -5.419 1.00 74.62 88 ALA A N 1
ATOM 686 C CA . ALA A 1 88 ? 16.258 2.977 -6.116 1.00 74.62 88 ALA A CA 1
ATOM 687 C C . ALA A 1 88 ? 16.448 2.836 -7.640 1.00 74.62 88 ALA A C 1
ATOM 689 O O . ALA A 1 88 ? 16.990 3.715 -8.310 1.00 74.62 88 ALA A O 1
ATOM 690 N N . THR A 1 89 ? 15.977 1.720 -8.201 1.00 87.62 89 THR A N 1
ATOM 691 C CA . THR A 1 89 ? 16.009 1.485 -9.649 1.00 87.62 89 THR A CA 1
ATOM 692 C C . THR A 1 89 ? 15.069 2.450 -10.378 1.00 87.62 89 THR A C 1
ATOM 694 O O . THR A 1 89 ? 14.128 3.001 -9.799 1.00 87.62 89 THR A O 1
ATOM 697 N N . THR A 1 90 ? 15.272 2.630 -11.687 1.00 90.56 90 THR A N 1
ATOM 698 C CA . THR A 1 90 ? 14.360 3.424 -12.536 1.00 90.56 90 THR A CA 1
ATOM 699 C C . THR A 1 90 ? 12.919 2.923 -12.454 1.00 90.56 90 THR A C 1
ATOM 701 O O . THR A 1 90 ? 11.983 3.725 -12.451 1.00 90.56 90 THR A O 1
ATOM 704 N N . PHE A 1 91 ? 12.749 1.606 -12.329 1.00 92.19 91 PHE A N 1
ATOM 705 C CA . PHE A 1 91 ? 11.468 0.958 -12.095 1.00 92.19 91 PHE A CA 1
ATOM 706 C C . PHE A 1 91 ? 10.858 1.364 -10.746 1.00 92.19 91 PHE A C 1
ATOM 708 O O . PHE A 1 91 ? 9.752 1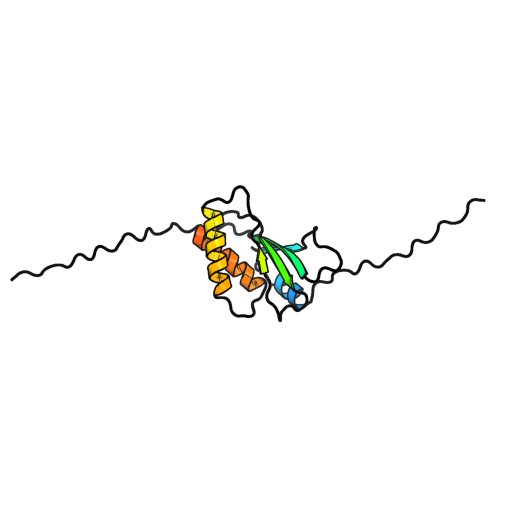.898 -10.730 1.00 92.19 91 PHE A O 1
ATOM 715 N N . LEU A 1 92 ? 11.578 1.213 -9.627 1.00 92.12 92 LEU A N 1
ATOM 716 C CA . LEU A 1 92 ? 11.057 1.576 -8.299 1.00 92.12 92 LEU A CA 1
ATOM 717 C C . LEU A 1 92 ? 10.744 3.075 -8.185 1.00 92.12 92 LEU A C 1
ATOM 719 O O . LEU A 1 92 ? 9.727 3.452 -7.604 1.00 92.12 92 LEU A O 1
ATOM 723 N N . SER A 1 93 ? 11.549 3.932 -8.821 1.00 91.94 93 SER A N 1
ATOM 724 C CA . SER A 1 93 ? 11.252 5.366 -8.926 1.00 91.94 93 SER A CA 1
ATOM 725 C C . SER A 1 93 ? 9.958 5.628 -9.706 1.00 91.94 93 SER A C 1
ATOM 727 O O . SER A 1 93 ? 9.163 6.488 -9.323 1.00 91.94 93 SER A O 1
ATOM 729 N N . ALA A 1 94 ? 9.711 4.882 -10.788 1.00 93.62 94 ALA A N 1
ATOM 730 C CA . ALA A 1 94 ? 8.466 4.979 -11.545 1.00 93.62 94 ALA A CA 1
ATOM 731 C C . ALA A 1 94 ? 7.255 4.504 -10.724 1.00 93.62 94 ALA A C 1
ATOM 733 O O . ALA A 1 94 ? 6.230 5.186 -10.741 1.00 93.62 94 ALA A O 1
ATOM 734 N N . VAL A 1 95 ? 7.390 3.411 -9.959 1.00 94.81 95 VAL A N 1
ATOM 735 C CA . VAL A 1 95 ? 6.351 2.934 -9.027 1.00 94.81 95 VAL A CA 1
ATOM 736 C C . VAL A 1 95 ? 6.027 4.011 -7.996 1.00 94.81 95 VAL A C 1
ATOM 738 O O . VAL A 1 95 ? 4.865 4.378 -7.850 1.00 94.81 95 VAL A O 1
ATOM 741 N N . GLN A 1 96 ? 7.040 4.576 -7.332 1.00 94.00 96 GLN A N 1
ATOM 742 C CA . GLN A 1 96 ? 6.846 5.602 -6.305 1.00 94.00 96 GLN A CA 1
ATOM 743 C C . GLN A 1 96 ? 6.172 6.862 -6.869 1.00 94.00 96 GLN A C 1
ATOM 745 O O . GLN A 1 96 ? 5.251 7.406 -6.258 1.00 94.00 96 GLN A O 1
ATOM 750 N N . LYS A 1 97 ? 6.585 7.313 -8.062 1.00 93.88 97 LYS A N 1
ATOM 751 C CA . LYS A 1 97 ? 5.952 8.450 -8.752 1.00 93.88 97 LYS A CA 1
ATOM 752 C C . LYS A 1 97 ? 4.489 8.164 -9.091 1.00 93.88 97 LYS A C 1
ATOM 754 O O . LYS A 1 97 ? 3.635 9.011 -8.834 1.00 93.88 97 LYS A O 1
ATOM 759 N N . ALA A 1 98 ? 4.197 6.987 -9.647 1.00 95.69 98 ALA A N 1
ATOM 760 C CA . ALA A 1 98 ? 2.835 6.582 -9.986 1.00 95.69 98 ALA A CA 1
ATOM 761 C C . ALA A 1 98 ? 1.950 6.458 -8.736 1.00 95.69 98 ALA A C 1
ATOM 763 O O . ALA A 1 98 ? 0.825 6.959 -8.739 1.00 95.69 98 ALA A O 1
ATOM 764 N N . LEU A 1 99 ? 2.481 5.882 -7.655 1.00 96.69 99 LEU A N 1
ATOM 765 C CA . LEU A 1 99 ? 1.788 5.734 -6.378 1.00 96.69 99 LEU A CA 1
ATOM 766 C C . LEU A 1 99 ? 1.418 7.092 -5.783 1.00 96.69 99 LEU A C 1
ATOM 768 O O . LEU A 1 99 ? 0.247 7.336 -5.503 1.00 96.69 99 LEU A O 1
ATOM 772 N N . ASN A 1 100 ? 2.381 8.010 -5.678 1.00 95.81 100 ASN A N 1
ATOM 773 C CA . ASN A 1 100 ? 2.131 9.360 -5.169 1.00 95.81 100 ASN A CA 1
ATOM 774 C C . ASN A 1 100 ? 1.073 10.104 -6.001 1.00 95.81 100 ASN A C 1
ATOM 776 O O . ASN A 1 100 ? 0.191 10.757 -5.444 1.00 95.81 100 ASN A O 1
ATOM 780 N N . ALA A 1 101 ? 1.126 9.972 -7.331 1.00 96.94 101 ALA A N 1
ATOM 781 C CA . ALA A 1 101 ? 0.165 10.599 -8.238 1.00 96.94 101 ALA A CA 1
ATOM 782 C C . ALA A 1 101 ? -1.247 9.996 -8.156 1.00 96.94 101 ALA A C 1
ATOM 784 O O . ALA A 1 101 ? -2.217 10.664 -8.517 1.00 96.94 101 ALA A O 1
ATOM 785 N N . ARG A 1 102 ? -1.379 8.734 -7.731 1.00 97.62 102 ARG A N 1
ATOM 786 C CA . ARG A 1 102 ? -2.682 8.093 -7.510 1.00 97.62 102 ARG A CA 1
ATOM 787 C C . ARG A 1 102 ? -3.227 8.391 -6.121 1.00 97.62 102 ARG A C 1
ATOM 789 O O . ARG A 1 102 ? -4.399 8.734 -6.021 1.00 97.62 102 ARG A O 1
ATOM 796 N N . ILE A 1 103 ? -2.390 8.352 -5.081 1.00 96.81 103 ILE A N 1
ATOM 797 C CA . ILE A 1 103 ? -2.784 8.720 -3.712 1.00 96.81 103 ILE A CA 1
ATOM 798 C C . ILE A 1 103 ? -3.324 10.152 -3.674 1.00 96.81 103 ILE A C 1
ATOM 800 O O . ILE A 1 103 ? -4.344 10.395 -3.039 1.00 96.81 103 ILE A O 1
ATOM 804 N N . SER A 1 104 ? -2.715 11.090 -4.410 1.00 96.38 104 SER A N 1
ATOM 805 C CA . SER A 1 104 ? -3.208 12.475 -4.480 1.00 96.38 104 SER A CA 1
ATOM 806 C C . SER A 1 104 ? -4.594 12.623 -5.124 1.00 96.38 104 SER A C 1
ATOM 808 O O . SER A 1 104 ? -5.225 13.668 -4.971 1.00 96.38 104 SER A O 1
ATOM 810 N N . LYS A 1 105 ? -5.070 11.594 -5.835 1.00 96.94 105 LYS A N 1
ATOM 811 C CA . LYS A 1 105 ? -6.393 11.533 -6.474 1.00 96.94 105 LYS A CA 1
ATOM 812 C C . LYS A 1 105 ? -7.392 10.669 -5.704 1.00 96.94 105 LYS A C 1
ATOM 814 O O . LYS A 1 105 ? -8.555 10.615 -6.100 1.00 96.94 105 LYS A O 1
ATOM 819 N N . LEU A 1 106 ? -6.961 9.977 -4.647 1.00 96.19 106 LEU A N 1
ATOM 820 C CA . LEU A 1 106 ? -7.876 9.224 -3.797 1.00 96.19 106 LEU A CA 1
ATOM 821 C C . LEU A 1 106 ? -8.821 10.184 -3.054 1.00 96.19 106 LEU A C 1
ATOM 823 O O . LEU A 1 106 ? -8.477 11.347 -2.818 1.00 96.19 106 LEU A O 1
ATOM 827 N N . PRO A 1 107 ? -10.020 9.716 -2.662 1.00 96.75 107 PRO A N 1
ATOM 828 C CA . PRO A 1 107 ? -10.901 10.492 -1.801 1.00 96.75 107 PRO A CA 1
ATOM 829 C C . PRO A 1 107 ? -10.204 10.871 -0.488 1.00 96.75 107 PRO A C 1
ATOM 831 O O . PRO A 1 107 ? -9.258 10.218 -0.060 1.00 96.75 107 PRO A O 1
ATOM 834 N N . LYS A 1 108 ? -10.718 11.887 0.218 1.00 94.88 108 LYS A N 1
ATOM 835 C CA . LYS A 1 108 ? -10.153 12.326 1.514 1.00 94.88 108 LYS A CA 1
ATOM 836 C C . LYS A 1 108 ? -10.047 11.203 2.555 1.00 94.88 108 LYS A C 1
ATOM 838 O O . LYS A 1 108 ? -9.221 11.289 3.457 1.00 94.88 108 LYS A O 1
ATOM 843 N N . LYS A 1 109 ? -10.907 10.189 2.444 1.00 96.38 109 LYS A N 1
ATOM 844 C CA . LYS A 1 109 ? -10.897 8.978 3.260 1.00 96.38 109 LYS A CA 1
ATOM 845 C C . LYS A 1 109 ? -10.787 7.779 2.336 1.00 96.38 109 LYS A C 1
ATOM 847 O O . LYS A 1 109 ? -11.568 7.660 1.394 1.00 96.38 109 LYS A O 1
ATOM 852 N N . PHE A 1 110 ? -9.841 6.906 2.626 1.00 98.06 110 PHE A N 1
ATOM 853 C CA . PHE A 1 110 ? -9.648 5.651 1.923 1.00 98.06 110 PHE A CA 1
ATOM 854 C C . PHE A 1 110 ? -9.126 4.601 2.898 1.00 98.06 110 PHE A C 1
ATOM 856 O O . PHE A 1 110 ? -8.580 4.933 3.952 1.00 98.06 110 PHE A O 1
ATOM 863 N N . SER A 1 111 ? -9.336 3.346 2.531 1.00 97.81 111 SER A N 1
ATOM 864 C CA . SER A 1 111 ? -9.016 2.172 3.333 1.00 97.81 111 SER A CA 1
ATOM 865 C C . SER A 1 111 ? -7.601 1.651 3.103 1.00 97.81 111 SER A C 1
ATOM 867 O O . SER A 1 111 ? -6.933 2.042 2.139 1.00 97.81 111 SER A O 1
ATOM 869 N N . VAL A 1 112 ? -7.152 0.716 3.946 1.00 98.00 112 VAL A N 1
ATOM 870 C CA . VAL A 1 112 ? -5.889 -0.006 3.715 1.00 98.00 112 VAL A CA 1
ATOM 871 C C . VAL A 1 112 ? -5.968 -0.791 2.409 1.00 98.00 112 VAL A C 1
ATOM 873 O O . VAL A 1 112 ? -5.035 -0.742 1.613 1.00 98.00 112 VAL A O 1
ATOM 876 N N . SER A 1 113 ? -7.109 -1.430 2.136 1.00 97.56 113 SER A N 1
ATOM 877 C CA . SER A 1 113 ? -7.328 -2.168 0.883 1.00 97.56 113 SER A CA 1
ATOM 878 C C . SER A 1 113 ? -7.171 -1.262 -0.344 1.00 97.56 113 SER A C 1
ATOM 880 O O . SER A 1 113 ? -6.370 -1.549 -1.228 1.00 97.56 113 SER A O 1
ATOM 882 N N . GLN A 1 114 ? -7.836 -0.099 -0.349 1.00 98.31 114 GLN A N 1
ATOM 883 C CA . GLN A 1 114 ? -7.741 0.866 -1.454 1.00 98.31 114 GLN A CA 1
ATOM 884 C C . GLN A 1 114 ? -6.319 1.408 -1.653 1.00 98.31 114 GLN A C 1
ATOM 886 O O . GLN A 1 114 ? -5.897 1.640 -2.790 1.00 98.31 114 GLN A O 1
ATOM 891 N N . LEU A 1 115 ? -5.573 1.617 -0.566 1.00 98.44 115 LEU A N 1
ATOM 892 C CA . LEU A 1 115 ? -4.174 2.032 -0.636 1.00 98.44 115 LEU A CA 1
ATOM 893 C C . LEU A 1 115 ? -3.294 0.939 -1.264 1.00 98.44 115 LEU A C 1
ATOM 895 O O . LEU A 1 115 ? -2.488 1.242 -2.144 1.00 98.44 115 LEU A O 1
ATOM 899 N N . LEU A 1 116 ? -3.467 -0.320 -0.852 1.00 98.38 116 LEU A N 1
ATOM 900 C CA . LEU A 1 116 ? -2.697 -1.453 -1.374 1.00 98.38 116 LEU A CA 1
ATOM 901 C C . LEU A 1 116 ? -3.033 -1.766 -2.838 1.00 98.38 116 LEU A C 1
ATOM 903 O O . LEU A 1 116 ? -2.118 -1.974 -3.634 1.00 98.38 116 LEU A O 1
ATOM 907 N N . ASP A 1 117 ? -4.302 -1.678 -3.236 1.00 98.25 117 ASP A N 1
ATOM 908 C CA . ASP A 1 117 ? -4.703 -1.770 -4.647 1.00 98.25 117 ASP A CA 1
ATOM 909 C C . ASP A 1 117 ? -4.096 -0.634 -5.479 1.00 98.25 117 ASP A C 1
ATOM 911 O O . ASP A 1 117 ? -3.649 -0.830 -6.611 1.00 98.25 117 ASP A O 1
ATOM 915 N N . THR A 1 118 ? -4.013 0.570 -4.909 1.00 98.19 118 THR A N 1
ATOM 916 C CA . THR A 1 118 ? -3.357 1.709 -5.563 1.00 98.19 118 THR A CA 1
ATOM 917 C C . THR A 1 118 ? -1.863 1.471 -5.770 1.00 98.19 118 THR A C 1
ATOM 919 O O . THR A 1 118 ? -1.315 1.829 -6.821 1.00 98.19 118 THR A O 1
ATOM 922 N N . TRP A 1 119 ? -1.199 0.849 -4.797 1.00 98.12 119 TRP A N 1
ATOM 923 C CA . TRP A 1 119 ? 0.194 0.436 -4.917 1.00 98.12 119 TRP A CA 1
ATOM 924 C C . TRP A 1 119 ? 0.380 -0.642 -5.983 1.00 98.12 119 TRP A C 1
ATOM 926 O O . TRP A 1 119 ? 1.203 -0.449 -6.879 1.00 98.12 119 TRP A O 1
ATOM 936 N N . GLU A 1 120 ? -0.436 -1.694 -5.982 1.00 97.81 120 GLU A N 1
ATOM 937 C CA . GLU A 1 120 ? -0.403 -2.739 -7.011 1.00 97.81 120 GLU A CA 1
ATOM 938 C C . GLU A 1 120 ? -0.589 -2.162 -8.423 1.00 97.81 120 GLU A C 1
ATOM 940 O O . GLU A 1 120 ? 0.230 -2.413 -9.310 1.00 97.81 120 GLU A O 1
ATOM 945 N N . MET A 1 121 ? -1.582 -1.288 -8.623 1.00 97.81 121 MET A N 1
ATOM 946 C CA . MET A 1 121 ? -1.783 -0.599 -9.905 1.00 97.81 121 MET A CA 1
ATOM 947 C C . MET A 1 121 ? -0.558 0.220 -10.337 1.00 97.81 121 MET A C 1
ATOM 949 O O . MET A 1 121 ? -0.283 0.360 -11.532 1.00 97.81 121 MET A O 1
ATOM 953 N N . SER A 1 122 ? 0.174 0.782 -9.375 1.00 97.56 122 SER A N 1
ATOM 954 C CA . SER A 1 122 ? 1.392 1.558 -9.631 1.00 97.56 122 SER A CA 1
ATOM 955 C C . SER A 1 122 ? 2.558 0.665 -10.054 1.00 97.56 122 SER A C 1
ATOM 957 O O . SER A 1 122 ? 3.301 1.038 -10.964 1.00 97.56 122 SER A O 1
ATOM 959 N N . VAL A 1 123 ? 2.678 -0.525 -9.456 1.00 96.69 123 VAL A N 1
ATOM 960 C CA . VAL A 1 123 ? 3.615 -1.577 -9.882 1.00 96.69 123 VAL A CA 1
ATOM 961 C C . VAL A 1 123 ? 3.302 -1.986 -11.316 1.00 96.69 123 VAL A C 1
ATOM 963 O O . VAL A 1 123 ? 4.156 -1.838 -12.187 1.00 96.69 123 VAL A O 1
ATOM 966 N N . ARG A 1 124 ? 2.049 -2.365 -11.594 1.00 96.94 124 ARG A N 1
ATOM 967 C CA . ARG A 1 124 ? 1.593 -2.764 -12.933 1.00 96.94 124 ARG A CA 1
ATOM 968 C C . ARG A 1 124 ? 1.897 -1.707 -13.992 1.00 96.94 124 ARG A C 1
ATOM 970 O O . ARG A 1 124 ? 2.440 -2.030 -15.042 1.00 96.94 124 ARG A O 1
ATOM 977 N N . GLN A 1 125 ? 1.602 -0.436 -13.708 1.00 95.50 125 GLN A N 1
ATOM 978 C CA . GLN A 1 125 ? 1.887 0.668 -14.628 1.00 95.50 125 GLN A CA 1
ATOM 979 C C . GLN A 1 125 ? 3.385 0.817 -14.920 1.00 95.50 125 GLN A C 1
ATOM 981 O O . GLN A 1 125 ? 3.757 1.084 -16.061 1.00 95.50 125 GLN A O 1
ATOM 986 N N . ALA A 1 126 ? 4.237 0.689 -13.903 1.00 94.44 126 ALA A N 1
ATOM 987 C CA . ALA A 1 126 ? 5.681 0.802 -14.077 1.00 94.44 126 ALA A CA 1
ATOM 988 C C . ALA A 1 126 ? 6.286 -0.412 -14.804 1.00 94.44 126 ALA A C 1
ATOM 990 O O . ALA A 1 126 ? 7.347 -0.278 -15.412 1.00 94.44 126 ALA A O 1
ATOM 991 N N . SER A 1 127 ? 5.623 -1.572 -14.744 1.00 92.06 127 SER A N 1
ATOM 992 C CA . SER A 1 127 ? 6.025 -2.809 -15.427 1.00 92.06 127 SER A CA 1
ATOM 993 C C . SER A 1 127 ? 5.572 -2.876 -16.883 1.00 92.06 127 SER A C 1
ATOM 995 O O . SER A 1 127 ? 6.158 -3.621 -17.667 1.00 92.06 127 SER A O 1
ATOM 997 N N . SER A 1 128 ? 4.540 -2.119 -17.261 1.00 87.69 128 SER A N 1
ATOM 998 C CA . SER A 1 128 ? 4.075 -2.066 -18.645 1.00 87.69 128 SER A CA 1
ATOM 999 C C . SER A 1 128 ? 5.156 -1.478 -19.559 1.00 87.69 128 SER A C 1
ATOM 1001 O O . SER A 1 128 ? 5.774 -0.468 -19.200 1.00 87.69 128 SER A O 1
ATOM 1003 N N . PRO A 1 129 ? 5.359 -2.031 -20.772 1.00 75.19 129 PRO A N 1
ATOM 1004 C CA . PRO A 1 129 ? 6.194 -1.393 -21.778 1.00 75.19 129 PRO A CA 1
ATOM 1005 C C . PRO A 1 129 ? 5.669 0.025 -21.982 1.00 75.19 129 PRO A C 1
ATOM 1007 O O . PRO A 1 129 ? 4.503 0.206 -22.340 1.00 75.19 129 PRO A O 1
ATOM 1010 N N . LYS A 1 130 ? 6.493 1.043 -21.711 1.00 64.94 130 LYS A N 1
ATOM 1011 C CA . LYS A 1 130 ? 6.128 2.418 -22.053 1.00 64.94 130 LYS A CA 1
ATOM 1012 C C . LYS A 1 130 ? 5.894 2.418 -23.557 1.00 64.94 130 LYS A C 1
ATOM 1014 O O . LYS A 1 130 ? 6.850 2.276 -24.313 1.00 64.94 130 LYS A O 1
ATOM 1019 N N . GLN A 1 131 ? 4.643 2.544 -23.993 1.00 50.06 131 GLN A N 1
ATOM 1020 C CA . GLN A 1 131 ? 4.375 2.954 -25.360 1.00 50.06 131 GLN A CA 1
ATOM 1021 C C . GLN A 1 131 ? 5.032 4.319 -25.485 1.00 50.06 131 GLN A C 1
ATOM 1023 O O . GLN A 1 131 ? 4.558 5.301 -24.913 1.00 50.06 131 GLN A O 1
ATOM 1028 N N . SER A 1 132 ? 6.196 4.348 -26.125 1.00 43.62 132 SER A N 1
ATOM 1029 C CA . SER A 1 132 ? 6.837 5.571 -26.559 1.00 43.62 132 SER A CA 1
ATOM 1030 C C . SER A 1 132 ? 5.762 6.356 -27.294 1.00 43.62 132 SER A C 1
ATOM 1032 O O . SER A 1 132 ? 5.337 5.954 -28.374 1.00 43.62 132 SER A O 1
ATOM 1034 N N . THR A 1 133 ? 5.266 7.432 -26.688 1.00 46.41 133 THR A N 1
ATOM 1035 C CA . THR A 1 133 ? 4.509 8.456 -27.396 1.00 46.41 133 THR A CA 1
ATOM 1036 C C . THR A 1 133 ? 5.466 9.047 -28.417 1.00 46.41 133 THR A C 1
ATOM 1038 O O . THR A 1 133 ? 6.157 10.026 -28.145 1.00 46.41 133 THR A O 1
ATOM 1041 N N . ALA A 1 134 ? 5.575 8.387 -29.569 1.00 44.88 134 ALA A N 1
ATOM 1042 C CA . ALA A 1 134 ? 6.083 9.011 -30.766 1.00 44.88 134 ALA A CA 1
ATOM 1043 C C . ALA A 1 134 ? 5.175 10.222 -31.026 1.00 44.88 134 ALA A C 1
ATOM 1045 O O . ALA A 1 134 ? 3.950 10.090 -30.916 1.00 44.88 134 ALA A O 1
ATOM 1046 N N . PRO A 1 135 ? 5.734 11.410 -31.304 1.00 47.19 135 PRO A N 1
ATOM 1047 C CA . PRO A 1 135 ? 4.917 12.537 -31.709 1.00 47.19 135 PRO A CA 1
ATOM 1048 C C . PRO A 1 135 ? 4.142 12.110 -32.956 1.00 47.19 135 PRO A C 1
ATOM 1050 O O . PRO A 1 135 ? 4.730 11.650 -33.932 1.00 47.19 135 PRO A O 1
ATOM 1053 N N . ILE A 1 136 ? 2.815 12.212 -32.897 1.00 51.06 136 ILE A N 1
ATOM 1054 C CA . ILE A 1 136 ? 1.947 11.992 -34.049 1.00 51.06 136 ILE A CA 1
ATOM 1055 C C . ILE A 1 136 ? 2.290 13.109 -35.036 1.00 51.06 136 ILE A C 1
ATOM 1057 O O . ILE A 1 136 ? 1.818 14.236 -34.902 1.00 51.06 136 ILE A O 1
ATOM 1061 N N . THR A 1 137 ? 3.180 12.835 -35.989 1.00 49.34 137 THR A N 1
ATOM 1062 C CA . THR A 1 137 ? 3.413 13.725 -37.122 1.00 49.34 137 THR A CA 1
ATOM 1063 C C . THR A 1 137 ? 2.144 13.694 -37.962 1.00 49.34 137 THR A C 1
ATOM 1065 O O . THR A 1 137 ? 1.907 12.753 -38.716 1.00 49.34 137 THR A O 1
ATOM 1068 N N . ALA A 1 138 ? 1.288 14.699 -37.783 1.00 50.88 138 ALA A N 1
ATOM 1069 C CA . ALA A 1 138 ? 0.114 14.903 -38.614 1.00 50.88 138 ALA A CA 1
ATOM 1070 C C . ALA A 1 138 ? 0.571 15.120 -40.064 1.00 50.88 138 ALA A C 1
ATOM 1072 O O . ALA A 1 138 ? 1.060 16.187 -40.426 1.00 50.88 138 ALA A O 1
ATOM 1073 N N . THR A 1 139 ? 0.462 14.082 -40.892 1.00 52.69 139 THR A N 1
ATOM 1074 C CA . THR A 1 139 ? 0.615 14.206 -42.342 1.00 52.69 139 THR A CA 1
ATOM 1075 C C . THR A 1 139 ? -0.713 14.721 -42.889 1.00 52.69 139 THR A C 1
ATOM 1077 O O . THR A 1 139 ? -1.642 13.950 -43.117 1.00 52.69 139 THR A O 1
ATOM 1080 N N . SER A 1 140 ? -0.836 16.037 -43.051 1.00 53.03 140 SER A N 1
ATOM 1081 C CA . SER A 1 140 ? -1.949 16.610 -43.807 1.00 53.03 140 SER A CA 1
ATOM 1082 C C . SER A 1 140 ? -1.719 16.338 -45.293 1.00 53.03 140 SER A C 1
ATOM 1084 O O . SER A 1 140 ? -0.823 16.910 -45.909 1.00 53.03 140 SER A O 1
ATOM 1086 N N . ILE A 1 141 ? -2.525 15.433 -45.847 1.00 54.78 141 ILE A N 1
ATOM 1087 C CA . ILE A 1 141 ? -2.701 15.216 -47.285 1.00 54.78 141 ILE A CA 1
ATOM 1088 C C . ILE A 1 141 ? -3.186 16.539 -47.899 1.00 54.78 141 ILE A C 1
ATOM 1090 O O . ILE A 1 141 ? -4.290 16.991 -47.591 1.00 54.78 141 ILE A O 1
ATOM 1094 N N . LEU A 1 142 ? -2.374 17.168 -48.752 1.00 61.16 142 LEU A N 1
ATOM 1095 C CA . LEU A 1 142 ? -2.814 18.286 -49.585 1.00 61.16 142 LEU A CA 1
ATOM 1096 C C . LEU A 1 142 ? -3.435 17.704 -50.862 1.00 61.16 142 LEU A C 1
ATOM 1098 O O . LEU A 1 142 ? -2.737 17.121 -51.690 1.00 61.16 142 LEU A O 1
ATOM 1102 N N . PHE A 1 143 ? -4.759 17.816 -50.972 1.00 56.19 143 PHE A N 1
ATOM 1103 C CA . PHE A 1 143 ? -5.518 17.484 -52.175 1.00 56.19 143 PHE A CA 1
ATOM 1104 C C . PHE A 1 143 ? -5.091 18.384 -53.339 1.00 56.19 143 PHE A C 1
ATOM 1106 O O . PHE A 1 143 ? -4.942 19.594 -53.173 1.00 56.19 143 PHE A O 1
ATOM 1113 N N . GLY A 1 144 ? -4.905 17.765 -54.505 1.00 54.31 144 GLY A N 1
ATOM 1114 C CA . GLY A 1 144 ? -4.624 18.454 -55.755 1.00 54.31 144 GLY A CA 1
ATOM 1115 C C . GLY A 1 144 ? -5.802 19.284 -56.263 1.00 54.31 144 GLY A C 1
ATOM 1116 O O . GLY A 1 144 ? -6.963 18.916 -56.073 1.00 54.31 144 GLY A O 1
ATOM 1117 N N . LEU A 1 145 ? -5.443 20.371 -56.942 1.00 51.16 145 LEU A N 1
ATOM 1118 C CA . LEU A 1 145 ? -6.193 21.075 -57.979 1.00 51.16 145 LEU A CA 1
ATOM 1119 C C . LEU A 1 145 ? -5.195 21.472 -59.070 1.00 51.16 145 LEU A C 1
ATOM 1121 O O . LEU A 1 145 ? -4.087 21.921 -58.693 1.00 51.16 145 LEU A O 1
#

Sequence (145 aa):
GMPPPLKKRRIEEPTSEIPDVLQGEIARLDQRFKVSLDPAQQAGSKCIQLICWLDDRHLPCVPPVSVSVPSDYPHTPPRCVMAPHEYATTFLSAVQKALNARISKLPKKFSVSQLLDTWEMSVRQASSPKQSTAPITATSILFGL